Protein AF-A0A8C1Z2I0-F1 (afdb_monomer_lite)

InterPro domains:
  IPR006804 BCL7 [PF04714] (4-51)
  IPR006804 BCL7 [PTHR12767] (1-56)

Foldseek 3Di:
DDPVVVVVVVVVVVVVVVVVVVVVVVQQVQFDFDWDDDPPDPDTDTDGDTDDDPDPPPDPPPPDDDDPPPPPDDPPPDDDPDDDDDDD

Structure (mmCIF, N/CA/C/O backbone):
data_AF-A0A8C1Z2I0-F1
#
_entry.id   AF-A0A8C1Z2I0-F1
#
loop_
_atom_site.group_PDB
_atom_site.id
_atom_site.type_symbol
_atom_site.label_atom_id
_atom_site.label_alt_id
_atom_site.label_comp_id
_atom_site.label_asym_id
_atom_site.label_entity_id
_atom_site.label_seq_id
_atom_site.pdbx_PDB_ins_code
_atom_site.Cartn_x
_atom_site.Cartn_y
_atom_site.Cartn_z
_atom_site.occupancy
_atom_site.B_iso_or_equiv
_atom_site.auth_seq_id
_atom_site.auth_comp_id
_atom_site.auth_asym_id
_atom_site.auth_atom_id
_atom_site.pdbx_PDB_model_num
ATOM 1 N N . MET A 1 1 ? 17.938 -5.810 -40.080 1.00 52.59 1 MET A N 1
ATOM 2 C CA . MET A 1 1 ? 17.210 -5.068 -39.024 1.00 52.59 1 MET A CA 1
ATOM 3 C C . MET A 1 1 ? 17.487 -5.722 -37.668 1.00 52.59 1 MET A C 1
ATOM 5 O O . MET A 1 1 ? 17.599 -6.934 -37.619 1.00 52.59 1 MET A O 1
ATOM 9 N N . SER A 1 2 ? 17.596 -4.922 -36.600 1.00 58.88 2 SER A N 1
ATOM 10 C CA . SER A 1 2 ? 17.464 -5.318 -35.178 1.00 58.88 2 SER A CA 1
ATOM 11 C C . SER A 1 2 ? 18.536 -6.181 -34.483 1.00 58.88 2 SER A C 1
ATOM 13 O O . SER A 1 2 ? 18.244 -7.248 -33.965 1.00 58.88 2 SER A O 1
ATOM 15 N N . GLY A 1 3 ? 19.745 -5.631 -34.301 1.00 57.31 3 GLY A N 1
ATOM 16 C CA . GLY A 1 3 ? 20.652 -6.015 -33.194 1.00 57.31 3 GLY A CA 1
ATOM 17 C C . GLY A 1 3 ? 20.632 -5.042 -31.999 1.00 57.31 3 GLY A C 1
ATOM 18 O O . GLY A 1 3 ? 21.039 -5.385 -30.892 1.00 57.31 3 GLY A O 1
ATOM 19 N N . ARG A 1 4 ? 20.127 -3.812 -32.199 1.00 54.97 4 ARG A N 1
ATOM 20 C CA . ARG A 1 4 ? 20.075 -2.763 -31.159 1.00 54.97 4 ARG A CA 1
ATOM 21 C C . ARG A 1 4 ? 18.959 -2.982 -30.126 1.00 54.97 4 ARG A C 1
ATOM 23 O O . ARG A 1 4 ? 19.139 -2.630 -28.965 1.00 54.97 4 ARG A O 1
ATOM 30 N N . SER A 1 5 ? 17.838 -3.581 -30.534 1.00 59.84 5 SER A N 1
ATOM 31 C CA . SER A 1 5 ? 16.643 -3.760 -29.691 1.00 59.84 5 SER A CA 1
ATOM 32 C C . SER A 1 5 ? 16.865 -4.764 -28.551 1.00 59.84 5 SER A C 1
ATOM 34 O O . SER A 1 5 ? 16.531 -4.457 -27.413 1.00 59.84 5 SER A O 1
ATOM 36 N N . VAL A 1 6 ? 17.536 -5.892 -28.802 1.00 60.69 6 VAL A N 1
ATOM 37 C CA . VAL A 1 6 ? 17.733 -6.949 -27.789 1.00 60.69 6 VAL A CA 1
ATOM 38 C C . VAL A 1 6 ? 18.571 -6.457 -26.601 1.00 60.69 6 VAL A C 1
ATOM 40 O O . VAL A 1 6 ? 18.244 -6.710 -25.445 1.00 60.69 6 VAL A O 1
ATOM 43 N N . ARG A 1 7 ? 19.633 -5.682 -26.861 1.00 60.16 7 ARG A N 1
ATOM 44 C CA . ARG A 1 7 ? 20.484 -5.110 -25.802 1.00 60.16 7 ARG A CA 1
ATOM 45 C C . ARG A 1 7 ? 19.784 -3.988 -25.031 1.00 60.16 7 ARG A C 1
ATOM 47 O O . ARG A 1 7 ? 20.056 -3.796 -23.845 1.00 60.16 7 ARG A O 1
ATOM 54 N N . ALA A 1 8 ? 18.902 -3.243 -25.696 1.00 67.50 8 ALA A N 1
ATOM 55 C CA . ALA A 1 8 ? 18.082 -2.224 -25.053 1.00 67.50 8 ALA A CA 1
ATOM 5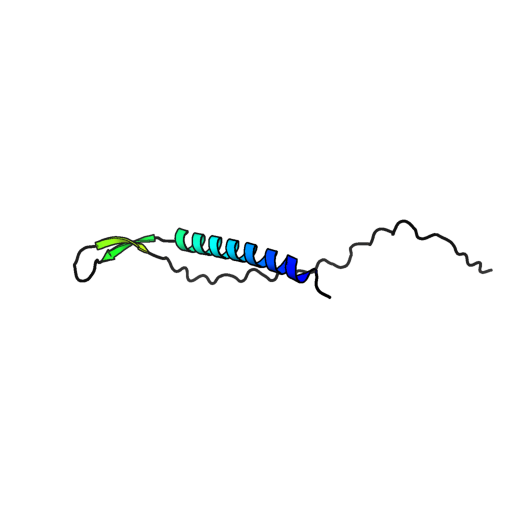6 C C . ALA A 1 8 ? 17.033 -2.854 -24.119 1.00 67.50 8 ALA A C 1
ATOM 58 O O . ALA A 1 8 ? 16.886 -2.393 -22.989 1.00 67.50 8 ALA A O 1
ATOM 59 N N . GLU A 1 9 ? 16.395 -3.946 -24.549 1.00 66.94 9 GLU A N 1
ATOM 60 C CA . GLU A 1 9 ? 15.402 -4.715 -23.784 1.00 66.94 9 GLU A CA 1
ATOM 61 C C . GLU A 1 9 ? 15.981 -5.275 -22.471 1.00 66.94 9 GLU A C 1
ATOM 63 O O . GLU A 1 9 ? 15.384 -5.151 -21.403 1.00 66.94 9 GLU A O 1
ATOM 68 N N . THR A 1 10 ? 17.195 -5.835 -22.501 1.00 70.12 10 THR A N 1
ATOM 69 C CA . THR A 1 10 ? 17.847 -6.345 -21.281 1.00 70.12 10 THR A CA 1
ATOM 70 C C . THR A 1 10 ? 18.188 -5.216 -20.301 1.00 70.12 10 THR A C 1
ATOM 72 O O . THR A 1 10 ? 18.120 -5.393 -19.084 1.00 70.12 10 THR A O 1
ATOM 75 N N . ARG A 1 11 ? 18.529 -4.025 -20.817 1.00 68.25 11 ARG A N 1
ATOM 76 C CA . ARG A 1 11 ? 18.862 -2.852 -19.996 1.00 68.25 11 ARG A CA 1
ATOM 77 C C . ARG A 1 11 ? 17.625 -2.195 -19.376 1.00 68.25 11 ARG A C 1
ATOM 79 O O . ARG A 1 11 ? 17.755 -1.618 -18.297 1.00 68.25 11 ARG A O 1
ATOM 86 N N . SER A 1 12 ? 16.462 -2.237 -20.030 1.00 76.62 12 SER A N 1
ATOM 87 C CA . SER A 1 12 ? 15.230 -1.638 -19.497 1.00 76.62 12 SER A CA 1
ATOM 88 C C . SER A 1 12 ? 14.699 -2.421 -18.299 1.00 76.62 12 SER A C 1
ATOM 90 O O . SER A 1 12 ? 14.494 -1.826 -17.244 1.00 76.62 12 SER A O 1
ATOM 92 N N . ARG A 1 13 ? 14.614 -3.754 -18.398 1.00 79.81 13 ARG A N 1
ATOM 93 C CA . ARG A 1 13 ? 14.096 -4.610 -17.314 1.00 79.81 13 ARG A CA 1
ATOM 94 C C . ARG A 1 13 ? 14.841 -4.423 -15.995 1.00 79.81 13 ARG A C 1
ATOM 96 O O . ARG A 1 13 ? 14.223 -4.122 -14.980 1.00 79.81 13 ARG A O 1
ATOM 103 N N . ALA A 1 14 ? 16.174 -4.491 -16.029 1.00 85.19 14 ALA A N 1
ATOM 104 C CA . ALA A 1 14 ? 16.995 -4.317 -14.831 1.00 85.19 14 ALA A CA 1
ATOM 105 C C . ALA A 1 14 ? 16.786 -2.942 -14.169 1.00 85.19 14 ALA A C 1
ATOM 107 O O . ALA A 1 14 ? 16.732 -2.829 -12.947 1.00 85.19 14 ALA A O 1
ATOM 108 N N . LYS A 1 15 ? 16.631 -1.881 -14.969 1.00 87.81 15 LYS A N 1
ATOM 109 C CA . LYS A 1 15 ? 16.343 -0.539 -14.448 1.00 87.81 15 LYS A CA 1
ATOM 110 C C . LYS A 1 15 ? 14.943 -0.441 -13.845 1.00 87.81 15 LYS A C 1
ATOM 112 O O . LYS A 1 15 ? 14.780 0.229 -12.828 1.00 87.81 15 LYS A O 1
ATOM 117 N N . ASP A 1 16 ? 13.946 -1.073 -14.453 1.00 89.62 16 ASP A N 1
ATOM 118 C CA . ASP A 1 16 ? 12.571 -1.038 -13.954 1.00 89.62 16 ASP A CA 1
ATOM 119 C C . ASP A 1 16 ? 12.418 -1.828 -12.654 1.00 89.62 16 ASP A C 1
ATOM 121 O O . ASP A 1 16 ? 11.711 -1.384 -11.750 1.00 89.62 16 ASP A O 1
ATOM 125 N N . ASP A 1 17 ? 13.145 -2.933 -12.501 1.00 90.25 17 ASP A N 1
ATOM 126 C CA . ASP A 1 17 ? 13.176 -3.691 -11.250 1.00 90.25 17 ASP A CA 1
ATOM 127 C C . ASP A 1 17 ? 13.823 -2.884 -10.119 1.00 90.25 17 ASP A C 1
ATOM 129 O O . ASP A 1 17 ? 13.270 -2.813 -9.019 1.00 90.25 17 ASP A O 1
ATOM 133 N N . ILE A 1 18 ? 14.916 -2.165 -10.401 1.00 92.44 18 ILE A N 1
ATOM 134 C CA . ILE A 1 18 ? 15.518 -1.229 -9.438 1.00 92.44 18 ILE A CA 1
ATOM 135 C C . ILE A 1 18 ? 14.510 -0.145 -9.039 1.00 92.44 18 ILE A C 1
ATOM 137 O O . ILE A 1 18 ? 14.320 0.115 -7.851 1.00 92.44 18 ILE A O 1
ATOM 141 N N . LYS A 1 19 ? 13.811 0.469 -10.001 1.00 93.12 19 LYS A N 1
ATOM 142 C CA . LYS A 1 19 ? 12.782 1.481 -9.705 1.00 93.12 19 LYS A CA 1
ATOM 143 C C . LYS A 1 19 ? 11.645 0.914 -8.855 1.00 93.12 19 LYS A C 1
ATOM 145 O O . LYS A 1 19 ? 11.206 1.582 -7.922 1.00 93.12 19 LYS A O 1
ATOM 150 N N . LYS A 1 20 ? 11.179 -0.309 -9.135 1.00 93.94 20 LYS A N 1
ATOM 151 C CA . LYS A 1 20 ? 10.142 -0.985 -8.337 1.00 93.94 20 LYS A CA 1
ATOM 152 C C . LYS A 1 20 ? 10.597 -1.204 -6.900 1.00 93.94 20 LYS A C 1
ATOM 154 O O . LYS A 1 20 ? 9.826 -0.924 -5.984 1.00 93.94 20 LYS A O 1
ATOM 159 N N . VAL A 1 21 ? 11.837 -1.655 -6.702 1.00 95.50 21 VAL A N 1
ATOM 160 C CA . VAL A 1 21 ? 12.424 -1.842 -5.368 1.00 95.50 21 VAL A CA 1
ATOM 161 C C . VAL A 1 21 ? 12.505 -0.511 -4.628 1.00 95.50 21 VAL A C 1
ATOM 163 O O . VAL A 1 21 ? 12.011 -0.416 -3.509 1.00 95.50 21 VAL A O 1
ATOM 166 N N . MET A 1 22 ? 13.033 0.539 -5.261 1.00 94.69 22 MET A N 1
ATOM 167 C CA . MET A 1 22 ? 13.110 1.870 -4.648 1.00 94.69 22 MET A CA 1
ATOM 168 C C . MET A 1 22 ? 11.721 2.406 -4.279 1.00 94.69 22 MET A C 1
ATOM 170 O O . MET A 1 22 ? 11.527 2.900 -3.171 1.00 94.69 22 MET A O 1
ATOM 174 N N . ALA A 1 23 ? 10.725 2.237 -5.153 1.00 91.75 23 ALA A N 1
ATOM 175 C CA . ALA A 1 23 ? 9.345 2.622 -4.869 1.00 91.75 23 ALA A CA 1
ATOM 176 C C . ALA A 1 23 ? 8.723 1.798 -3.727 1.00 91.75 23 ALA A C 1
ATOM 178 O O . ALA A 1 23 ? 7.951 2.329 -2.932 1.00 91.75 23 ALA A O 1
ATOM 179 N N . ALA A 1 24 ? 9.036 0.504 -3.619 1.00 92.50 24 ALA A N 1
ATOM 180 C CA . ALA A 1 24 ? 8.588 -0.333 -2.508 1.00 92.50 24 ALA A CA 1
ATOM 181 C C . ALA A 1 24 ? 9.232 0.094 -1.180 1.00 92.50 24 ALA A C 1
ATOM 183 O O . ALA A 1 24 ? 8.529 0.225 -0.180 1.00 92.50 24 ALA A O 1
ATOM 184 N N . ILE A 1 25 ? 10.536 0.384 -1.187 1.00 93.88 25 ILE A N 1
ATOM 185 C CA . ILE A 1 25 ? 11.263 0.906 -0.023 1.00 93.88 25 ILE A CA 1
ATOM 186 C C . ILE A 1 25 ? 10.641 2.222 0.439 1.00 93.88 25 ILE A C 1
ATOM 188 O O . ILE A 1 25 ? 10.374 2.388 1.626 1.00 93.88 25 ILE A O 1
ATOM 192 N N . GLU A 1 26 ? 10.365 3.135 -0.489 1.00 90.69 26 GLU A N 1
ATOM 193 C CA . GLU A 1 26 ? 9.783 4.434 -0.162 1.00 90.69 26 GLU A CA 1
ATOM 194 C C . GLU A 1 26 ? 8.384 4.302 0.461 1.00 90.69 26 GLU A C 1
ATOM 196 O O . GLU A 1 26 ? 8.060 5.015 1.407 1.00 90.69 26 GLU A O 1
ATOM 201 N N . ARG A 1 27 ? 7.576 3.329 0.014 1.00 88.75 27 ARG A N 1
ATOM 202 C CA . ARG A 1 27 ? 6.286 3.015 0.652 1.00 88.75 27 ARG A CA 1
ATOM 203 C C . ARG A 1 27 ? 6.460 2.507 2.079 1.00 88.75 27 ARG A C 1
ATOM 205 O O . ARG A 1 27 ? 5.728 2.940 2.960 1.00 88.75 27 ARG A O 1
ATOM 212 N N . VAL A 1 28 ? 7.409 1.599 2.315 1.00 93.88 28 VAL A N 1
ATOM 213 C CA . VAL A 1 28 ? 7.649 1.015 3.648 1.00 93.88 28 VAL A CA 1
ATOM 214 C C . VAL A 1 28 ? 8.238 2.044 4.617 1.00 93.88 28 VAL A C 1
ATOM 216 O O . VAL A 1 28 ? 7.861 2.068 5.784 1.00 93.88 28 VAL A O 1
ATOM 219 N N . ARG A 1 29 ? 9.109 2.942 4.141 1.00 93.88 29 ARG A N 1
ATOM 220 C CA . ARG A 1 29 ? 9.730 4.006 4.953 1.00 93.88 29 ARG A CA 1
ATOM 221 C C . ARG A 1 29 ? 8.732 4.951 5.609 1.00 93.88 29 ARG A C 1
ATOM 223 O O . ARG A 1 29 ? 9.046 5.533 6.640 1.00 93.88 29 ARG A O 1
ATOM 230 N N . ARG A 1 30 ? 7.552 5.105 5.015 1.00 91.31 30 ARG A N 1
ATOM 231 C CA . ARG A 1 30 ? 6.494 5.980 5.527 1.00 91.31 30 ARG A CA 1
ATOM 232 C C . ARG A 1 30 ? 5.526 5.263 6.454 1.00 91.31 30 ARG A C 1
ATOM 234 O O . ARG A 1 30 ? 4.550 5.869 6.864 1.00 91.31 30 ARG A O 1
ATOM 241 N N . TRP A 1 31 ? 5.747 3.987 6.775 1.00 95.88 31 TRP A N 1
ATOM 242 C CA . TRP A 1 31 ? 4.883 3.290 7.723 1.00 95.88 31 TRP A CA 1
ATOM 243 C C . TRP A 1 31 ? 4.959 3.961 9.090 1.00 95.88 31 TRP A C 1
ATOM 245 O O . TRP A 1 31 ? 6.032 4.316 9.572 1.00 95.88 31 TRP A O 1
ATOM 255 N N . GLU A 1 32 ? 3.808 4.096 9.734 1.00 95.00 32 GLU A N 1
ATOM 256 C CA . GLU A 1 32 ? 3.698 4.689 11.061 1.00 95.00 32 GLU A CA 1
ATOM 257 C C . GLU A 1 32 ? 3.313 3.624 12.087 1.00 95.00 32 GLU A C 1
ATOM 259 O O . GLU A 1 32 ? 2.584 2.671 11.798 1.00 95.00 32 GLU A O 1
ATOM 264 N N . LYS A 1 33 ? 3.806 3.769 13.316 1.00 96.81 33 LYS A N 1
ATOM 265 C CA . LYS A 1 33 ? 3.465 2.866 14.413 1.00 96.81 33 LYS A CA 1
ATOM 266 C C . LYS A 1 33 ? 2.151 3.328 15.045 1.00 96.81 33 LYS A C 1
ATOM 268 O O . LYS A 1 33 ? 2.121 4.354 15.720 1.00 96.81 33 LYS A O 1
ATOM 273 N N . LYS A 1 34 ? 1.072 2.559 14.867 1.00 95.06 34 LYS A N 1
ATOM 274 C CA . LYS A 1 34 ? -0.251 2.847 15.452 1.00 95.06 34 LYS A CA 1
ATOM 275 C C . LYS A 1 34 ? -0.768 1.689 16.293 1.00 95.06 34 LYS A C 1
ATOM 277 O O . LYS A 1 34 ? -0.447 0.526 16.060 1.00 95.06 34 LYS A O 1
ATOM 282 N N . TRP A 1 35 ? -1.578 2.027 17.289 1.00 96.00 35 TRP A N 1
ATOM 283 C CA . TRP A 1 35 ? -2.322 1.057 18.084 1.00 96.00 35 TRP A CA 1
ATOM 284 C C . TRP A 1 35 ? -3.502 0.507 17.278 1.00 96.00 35 TRP A C 1
ATOM 286 O O . TRP A 1 35 ? -4.459 1.239 17.018 1.00 96.00 35 TRP A O 1
ATOM 296 N N . VAL A 1 36 ? -3.448 -0.777 16.938 1.00 94.69 36 VAL A N 1
ATOM 297 C CA . VAL A 1 36 ? -4.484 -1.526 16.219 1.00 94.69 36 VAL A CA 1
ATOM 298 C C . VAL A 1 36 ? -5.163 -2.493 17.186 1.00 94.69 36 VAL A C 1
ATOM 300 O O . VAL A 1 36 ? -4.490 -3.135 17.990 1.00 94.69 36 VAL A O 1
ATOM 303 N N . THR A 1 37 ? -6.488 -2.583 17.130 1.00 95.56 37 THR A N 1
ATOM 304 C CA . THR A 1 37 ? -7.268 -3.513 17.957 1.00 95.56 37 THR A CA 1
ATOM 305 C C . THR A 1 37 ? -7.136 -4.939 17.428 1.00 95.56 37 THR A C 1
ATOM 307 O O . THR A 1 37 ? -7.138 -5.159 16.216 1.00 95.56 37 THR A O 1
ATOM 310 N N . VAL A 1 38 ? -6.987 -5.906 18.332 1.00 92.81 38 VAL A N 1
ATOM 311 C CA . VAL A 1 38 ? -6.817 -7.319 17.980 1.00 92.81 38 VAL A CA 1
ATOM 312 C C . VAL A 1 38 ? -8.178 -8.011 17.988 1.00 92.81 38 VAL A C 1
ATOM 314 O O . VAL A 1 38 ? -8.727 -8.290 19.051 1.00 92.81 38 VAL A O 1
ATOM 317 N N . GLY A 1 39 ? -8.706 -8.300 16.795 1.00 88.12 39 GLY A N 1
ATOM 318 C CA . GLY A 1 39 ? -9.967 -9.027 16.634 1.00 88.12 39 GLY A CA 1
ATOM 319 C C . GLY A 1 39 ? -11.157 -8.305 17.272 1.00 88.12 39 GLY A C 1
ATOM 320 O O . GLY A 1 39 ? -11.286 -7.088 17.162 1.00 88.12 39 GLY A O 1
ATOM 321 N N . ASP A 1 40 ? -12.012 -9.075 17.936 1.00 86.69 40 ASP A N 1
ATOM 322 C CA . ASP A 1 40 ? -13.196 -8.651 18.691 1.00 86.69 40 ASP A CA 1
ATOM 323 C C . ASP A 1 40 ? -12.900 -8.295 20.162 1.00 86.69 40 ASP A C 1
ATOM 325 O O . ASP A 1 40 ? -13.807 -7.948 20.918 1.00 86.69 40 ASP A O 1
ATOM 329 N N . THR A 1 41 ? -11.634 -8.340 20.589 1.00 91.44 41 THR A N 1
ATOM 330 C CA . THR A 1 41 ? -11.239 -7.994 21.964 1.00 91.44 41 THR A CA 1
ATOM 331 C C . THR A 1 41 ? -10.968 -6.490 22.111 1.00 91.44 41 THR A C 1
ATOM 333 O O . THR A 1 41 ? -10.666 -5.793 21.149 1.00 91.44 41 THR A O 1
ATOM 336 N N . SER A 1 42 ? -10.984 -5.969 23.342 1.00 89.25 42 SER A N 1
ATOM 337 C CA . SER A 1 42 ? -10.553 -4.593 23.659 1.00 89.25 42 SER A CA 1
ATOM 338 C C . SER A 1 42 ? -9.028 -4.385 23.650 1.00 89.25 42 SER A C 1
ATOM 340 O O . SER A 1 42 ? -8.549 -3.264 23.841 1.00 89.25 42 SER A O 1
ATOM 342 N N . LEU A 1 43 ? -8.246 -5.448 23.431 1.00 94.25 43 LEU A N 1
ATOM 343 C CA . LEU A 1 43 ? -6.787 -5.396 23.396 1.00 94.25 43 LEU A CA 1
ATOM 344 C C . LEU A 1 43 ? -6.294 -4.612 22.176 1.00 94.25 43 LEU A C 1
ATOM 346 O O . LEU A 1 43 ? -6.758 -4.810 21.052 1.00 94.25 43 LEU A O 1
ATOM 350 N N . ARG A 1 44 ? -5.292 -3.754 22.389 1.00 94.69 44 ARG A N 1
ATOM 351 C CA . ARG A 1 44 ? -4.622 -2.993 21.329 1.00 94.69 44 ARG A CA 1
ATOM 352 C C . ARG A 1 44 ? -3.150 -3.374 21.282 1.00 94.69 44 ARG A C 1
ATOM 354 O O . ARG A 1 44 ? -2.505 -3.483 22.319 1.00 94.69 44 ARG A O 1
ATOM 361 N N . ILE A 1 45 ? -2.620 -3.542 20.077 1.00 96.00 45 ILE A N 1
ATOM 362 C CA . ILE A 1 45 ? -1.207 -3.808 19.811 1.00 96.00 45 ILE A CA 1
ATOM 363 C C . ILE A 1 45 ? -0.632 -2.717 18.916 1.00 96.00 45 ILE A C 1
ATOM 365 O O . ILE A 1 45 ? -1.307 -2.201 18.026 1.00 96.00 45 ILE A O 1
ATOM 369 N N . PHE A 1 46 ? 0.628 -2.356 19.129 1.00 96.69 46 PHE A N 1
ATOM 370 C CA . PHE A 1 46 ? 1.326 -1.521 18.168 1.00 96.69 46 PHE A CA 1
ATOM 371 C C . PHE A 1 46 ? 1.672 -2.320 16.912 1.00 96.69 46 PHE A C 1
ATOM 373 O O . PHE A 1 46 ? 2.413 -3.298 16.975 1.00 96.69 46 PHE A O 1
ATOM 380 N N . LYS A 1 47 ? 1.194 -1.849 15.762 1.00 95.38 47 LYS A N 1
ATOM 381 C CA . LYS A 1 47 ? 1.521 -2.388 14.443 1.00 95.38 47 LYS A CA 1
ATOM 382 C C . LYS A 1 47 ? 1.993 -1.253 13.543 1.00 95.38 47 LYS A C 1
ATOM 384 O O . LYS A 1 47 ? 1.480 -0.137 13.618 1.00 95.38 47 LYS A O 1
ATOM 389 N N . TRP A 1 48 ? 2.972 -1.541 12.694 1.00 96.44 48 TRP A N 1
ATOM 390 C CA . TRP A 1 48 ? 3.325 -0.638 11.610 1.00 96.44 48 TRP A CA 1
ATOM 391 C C . TRP A 1 48 ? 2.239 -0.697 10.537 1.00 96.44 48 TRP A C 1
ATOM 393 O O . TRP A 1 48 ? 1.945 -1.773 10.010 1.00 96.44 48 TRP A O 1
ATOM 403 N N . VAL A 1 49 ? 1.611 0.440 10.263 1.00 94.25 49 VAL A N 1
ATOM 404 C CA . VAL A 1 49 ? 0.528 0.566 9.286 1.00 94.25 49 VAL A CA 1
ATOM 405 C C . VAL A 1 49 ? 0.946 1.502 8.148 1.00 94.25 49 VAL A C 1
ATOM 407 O O . VAL A 1 49 ? 1.679 2.463 8.396 1.00 94.25 49 VAL A O 1
ATOM 410 N N . PRO A 1 50 ? 0.520 1.232 6.899 1.00 94.31 50 PRO A N 1
ATOM 411 C CA . PRO A 1 50 ? 0.835 2.098 5.769 1.00 94.31 50 PRO A CA 1
ATOM 412 C C . PRO A 1 50 ? 0.246 3.502 5.946 1.00 94.31 50 PRO A C 1
ATOM 414 O O . PRO A 1 50 ? -0.933 3.634 6.273 1.00 94.31 50 PRO A O 1
ATOM 417 N N . VAL A 1 51 ? 1.041 4.535 5.659 1.00 90.19 51 VAL A N 1
ATOM 418 C CA . VAL A 1 51 ? 0.572 5.924 5.549 1.00 90.19 51 VAL A CA 1
ATOM 419 C C . VAL A 1 51 ? 0.277 6.218 4.083 1.00 90.19 51 VAL A C 1
ATOM 421 O O . VAL A 1 51 ? 1.150 6.067 3.228 1.00 90.19 51 VAL A O 1
ATOM 424 N N . VAL A 1 52 ? -0.963 6.602 3.777 1.00 79.25 52 VAL A N 1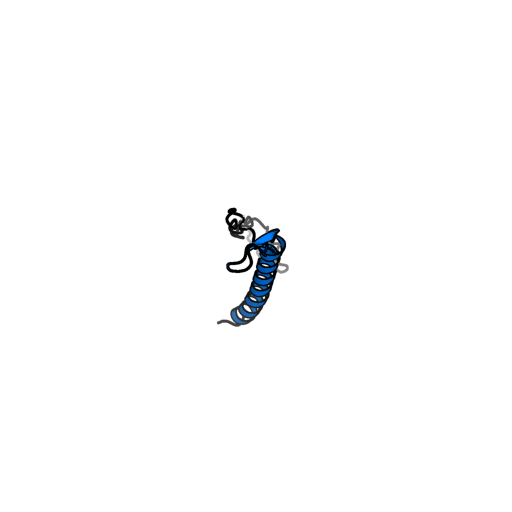
ATOM 425 C CA . VAL A 1 52 ? -1.358 7.016 2.425 1.00 79.25 52 VAL A CA 1
ATOM 426 C C . VAL A 1 52 ? -1.179 8.527 2.323 1.00 79.25 52 VAL A C 1
ATOM 428 O O . VAL A 1 52 ? -2.027 9.288 2.779 1.00 79.25 52 VAL A O 1
ATOM 431 N N . ASP A 1 53 ? -0.071 8.966 1.729 1.00 63.38 53 ASP A N 1
ATOM 432 C CA . ASP A 1 53 ? 0.073 10.356 1.299 1.00 63.38 53 ASP A CA 1
ATOM 433 C C . ASP A 1 53 ? -0.798 10.580 0.055 1.00 63.38 53 ASP A C 1
ATOM 435 O O . ASP A 1 53 ? -0.603 9.936 -0.973 1.00 63.38 53 ASP A O 1
ATOM 439 N N . THR A 1 54 ? -1.738 11.524 0.110 1.00 56.25 54 THR A N 1
ATOM 440 C CA . THR A 1 54 ? -2.605 11.931 -1.018 1.00 56.25 54 THR A CA 1
ATOM 441 C C . THR A 1 54 ? -1.875 12.728 -2.106 1.00 56.25 54 THR A C 1
ATOM 443 O O . THR A 1 54 ? -2.503 13.332 -2.971 1.00 56.25 54 THR A O 1
ATOM 446 N N . LYS A 1 55 ? -0.542 12.761 -2.078 1.00 55.34 55 LYS A N 1
ATOM 447 C CA . LYS A 1 55 ? 0.261 13.486 -3.060 1.00 55.34 55 LYS A CA 1
ATOM 448 C C . LYS A 1 55 ? 0.534 12.545 -4.220 1.00 55.34 55 LYS A C 1
ATOM 450 O O . LYS A 1 55 ? 1.320 11.606 -4.089 1.00 55.34 55 LYS A O 1
ATOM 455 N N . GLU A 1 56 ? -0.175 12.785 -5.317 1.00 50.50 56 GLU A N 1
ATOM 456 C CA . GLU A 1 56 ? -0.010 12.079 -6.581 1.00 50.50 56 GLU A CA 1
ATOM 457 C C . GLU A 1 56 ? 1.479 11.930 -6.927 1.00 50.50 56 GLU A C 1
ATOM 459 O O . GLU A 1 56 ? 2.263 12.858 -6.688 1.00 50.50 56 GLU A O 1
ATOM 464 N N . PRO A 1 57 ? 1.907 10.781 -7.479 1.00 51.47 57 PRO A N 1
ATOM 465 C CA . PRO A 1 57 ? 3.243 10.682 -8.030 1.00 51.47 57 PRO A CA 1
ATOM 466 C C . PRO A 1 57 ? 3.319 11.683 -9.180 1.00 51.47 57 PRO A C 1
ATOM 468 O O . PRO A 1 57 ? 2.765 11.436 -10.250 1.00 51.47 57 PRO A O 1
ATOM 471 N N . VAL A 1 58 ? 3.974 12.826 -8.949 1.00 53.66 58 VAL A N 1
ATOM 472 C CA . VAL A 1 58 ? 4.277 13.768 -10.021 1.00 53.66 58 VAL A CA 1
ATOM 473 C C . VAL A 1 58 ? 5.000 12.956 -11.089 1.00 53.66 58 VAL A C 1
ATOM 475 O O . VAL A 1 58 ? 6.034 12.328 -10.831 1.00 53.66 58 VAL A O 1
ATOM 478 N N . SER A 1 59 ? 4.358 12.850 -12.249 1.00 48.38 59 SER A N 1
ATOM 479 C CA . SER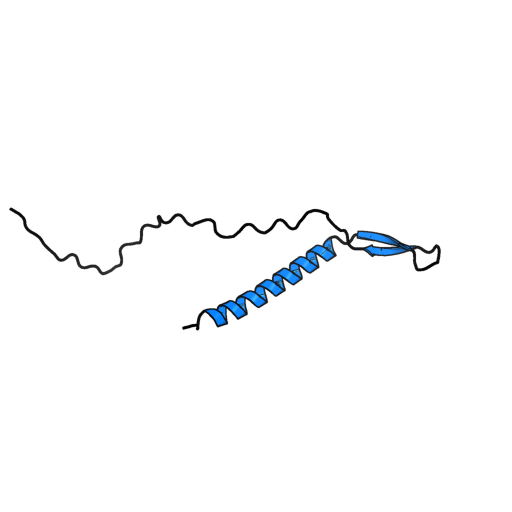 A 1 59 ? 4.909 12.174 -13.411 1.00 48.38 59 SER A CA 1
ATOM 480 C C . SER A 1 59 ? 6.320 12.726 -13.620 1.00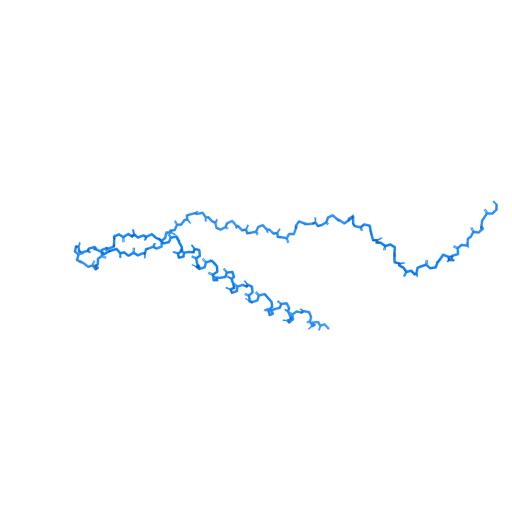 48.38 59 SER A C 1
ATOM 482 O O . SER A 1 59 ? 6.460 13.953 -13.682 1.00 48.38 59 SER A O 1
ATOM 484 N N . PRO A 1 60 ? 7.380 11.894 -13.651 1.00 53.84 60 PRO A N 1
ATOM 485 C CA . PRO A 1 60 ? 8.695 12.404 -13.989 1.00 53.84 60 PRO A CA 1
ATOM 486 C C . PRO A 1 60 ? 8.558 13.039 -15.370 1.00 53.84 60 PRO A C 1
ATOM 488 O O . PRO A 1 60 ? 8.155 12.367 -16.320 1.00 53.84 60 PRO A O 1
ATOM 491 N N . ALA A 1 61 ? 8.803 14.349 -15.433 1.00 52.81 61 ALA A N 1
ATOM 492 C CA . ALA A 1 61 ? 8.685 15.147 -16.642 1.00 52.81 61 ALA A CA 1
ATOM 493 C C . ALA A 1 61 ? 9.300 14.398 -17.840 1.00 52.81 61 ALA A C 1
ATOM 495 O O . ALA A 1 61 ? 10.326 13.726 -17.664 1.00 52.81 61 ALA A O 1
ATOM 496 N N . PRO A 1 62 ? 8.697 14.478 -19.040 1.00 48.53 62 PRO A N 1
ATOM 497 C CA . PRO A 1 62 ? 9.262 13.850 -20.223 1.00 48.53 62 PRO A CA 1
ATOM 498 C C . PRO A 1 62 ? 10.704 14.339 -20.388 1.00 48.53 62 PRO A C 1
ATOM 500 O O . PRO A 1 62 ? 10.961 15.527 -20.569 1.00 48.53 62 PRO A O 1
ATOM 503 N N . GLN A 1 63 ? 11.657 13.414 -20.269 1.00 56.28 63 GLN A N 1
ATOM 504 C CA . GLN A 1 63 ? 13.055 13.655 -20.602 1.00 56.28 63 GLN A CA 1
ATOM 505 C C . GLN A 1 63 ? 13.137 13.794 -22.120 1.00 56.28 63 GLN A C 1
ATOM 507 O O . GLN A 1 63 ? 13.345 12.824 -22.843 1.00 56.28 63 GLN A O 1
ATOM 512 N N . GLY A 1 64 ? 12.874 15.002 -22.588 1.00 54.28 64 GLY A N 1
ATOM 513 C CA . GLY A 1 64 ? 12.854 15.372 -23.991 1.00 54.28 64 GLY A CA 1
ATOM 514 C C . GLY A 1 64 ? 12.801 16.883 -24.114 1.00 54.28 64 GLY A C 1
ATOM 515 O O . GLY A 1 64 ? 11.979 17.391 -24.861 1.00 54.28 64 GLY A O 1
ATOM 516 N N . LEU A 1 65 ? 13.623 17.582 -23.326 1.00 49.47 65 LEU A N 1
ATOM 517 C CA . LEU A 1 65 ? 13.983 18.955 -23.648 1.00 49.47 65 LEU A CA 1
ATOM 518 C C . LEU A 1 65 ? 15.176 18.870 -24.605 1.00 49.47 65 LEU A C 1
ATOM 520 O O . LEU A 1 65 ? 16.298 18.552 -24.212 1.00 49.47 65 LEU A O 1
ATOM 524 N N . ASP A 1 66 ? 14.812 18.939 -25.882 1.00 45.81 66 ASP A N 1
ATOM 525 C CA . ASP A 1 66 ? 15.558 19.503 -26.997 1.00 45.81 66 ASP A CA 1
ATOM 526 C C . ASP A 1 66 ? 16.949 20.039 -26.637 1.00 45.81 66 ASP A C 1
ATOM 528 O O . ASP A 1 66 ? 17.112 21.116 -26.071 1.00 45.81 66 ASP A O 1
ATOM 532 N N . TYR A 1 67 ? 17.980 19.291 -27.035 1.00 43.44 67 TYR A N 1
ATOM 533 C CA . TYR A 1 67 ? 19.262 19.924 -27.315 1.00 43.44 67 TYR A CA 1
ATOM 534 C C . TYR A 1 67 ? 19.032 20.918 -28.463 1.00 43.44 67 TYR A C 1
ATOM 536 O O . TYR A 1 67 ? 18.525 20.500 -29.513 1.00 43.44 67 TYR A O 1
ATOM 544 N N . PRO A 1 68 ? 19.393 22.203 -28.312 1.00 48.16 68 PRO A N 1
ATOM 545 C CA . PRO A 1 68 ? 19.439 23.118 -29.438 1.00 48.16 68 PRO A CA 1
ATOM 546 C C . PRO A 1 68 ? 20.351 22.517 -30.509 1.00 48.16 68 PRO A C 1
ATOM 548 O O . PRO A 1 68 ? 21.476 22.106 -30.225 1.00 48.16 68 PRO A O 1
ATOM 551 N N . THR A 1 69 ? 19.841 22.422 -31.734 1.00 55.09 69 THR A N 1
ATOM 552 C CA . THR A 1 69 ? 20.597 22.024 -32.929 1.00 55.09 69 THR A CA 1
ATOM 553 C C . THR A 1 69 ? 21.519 23.174 -33.339 1.00 55.09 69 THR A C 1
ATOM 555 O O . THR A 1 69 ? 21.314 23.803 -34.367 1.00 55.09 69 THR A O 1
ATOM 558 N N . ASP A 1 70 ? 22.493 23.494 -32.494 1.00 54.03 70 ASP A N 1
ATOM 559 C CA . ASP A 1 70 ? 23.561 24.449 -32.801 1.00 54.03 70 ASP A CA 1
ATOM 560 C C . ASP A 1 70 ? 24.865 23.981 -32.141 1.00 54.03 70 ASP A C 1
ATOM 562 O O . ASP A 1 70 ? 25.522 24.682 -31.376 1.00 54.03 70 ASP A O 1
ATOM 566 N N . ASP A 1 71 ? 25.188 22.710 -32.380 1.00 53.53 71 ASP A N 1
ATOM 567 C CA . ASP A 1 71 ? 26.541 22.205 -32.183 1.00 53.53 71 ASP A CA 1
ATOM 568 C C . ASP A 1 71 ? 27.251 22.365 -33.540 1.00 53.53 71 ASP A C 1
ATOM 570 O O . ASP A 1 71 ? 26.905 21.648 -34.490 1.00 53.53 71 ASP A O 1
ATOM 574 N N . PRO A 1 72 ? 28.164 23.339 -33.713 1.00 56.19 72 PRO A N 1
ATOM 575 C CA . PRO A 1 72 ? 28.916 23.470 -34.949 1.00 56.19 72 PRO A CA 1
ATOM 576 C C . PRO A 1 72 ? 29.788 22.224 -35.112 1.00 56.19 72 PRO A C 1
ATOM 578 O O . PRO A 1 72 ? 30.773 22.023 -34.403 1.00 56.19 72 PRO A O 1
ATOM 581 N N . GLN A 1 73 ? 29.397 21.368 -36.057 1.00 56.56 73 GLN A N 1
ATOM 582 C CA . GLN A 1 73 ? 30.137 20.177 -36.456 1.00 56.56 73 GLN A CA 1
ATOM 583 C C . GLN A 1 73 ? 31.620 20.537 -36.672 1.00 56.56 73 GLN A C 1
ATOM 585 O O . GLN A 1 73 ? 31.907 21.396 -37.512 1.00 56.56 73 GLN A O 1
ATOM 590 N N . PRO A 1 74 ? 32.580 19.921 -35.953 1.00 53.97 74 PRO A N 1
ATOM 591 C CA . PRO A 1 74 ? 33.987 20.205 -36.195 1.00 53.97 74 PRO A CA 1
ATOM 592 C C . PRO A 1 74 ? 34.338 19.755 -37.620 1.00 53.97 74 PRO A C 1
ATOM 594 O O . PRO A 1 74 ? 33.834 18.715 -38.063 1.00 53.97 74 PRO A O 1
ATOM 597 N N . PRO A 1 75 ? 35.170 20.513 -38.359 1.00 53.31 75 PRO A N 1
ATOM 598 C CA . PRO A 1 75 ? 35.488 20.185 -39.740 1.00 53.31 75 PRO A CA 1
ATOM 599 C C . PRO 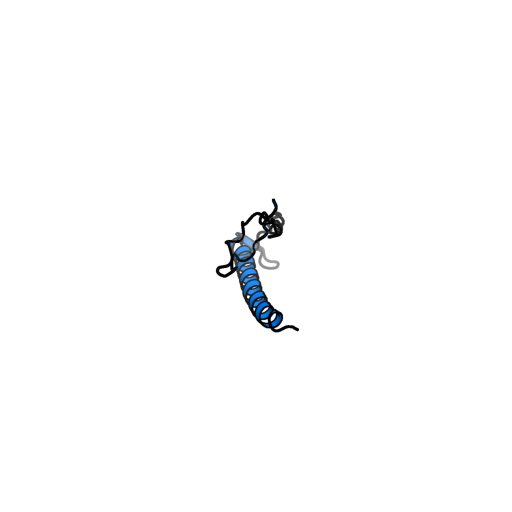A 1 75 ? 36.062 18.770 -39.793 1.00 53.31 75 PRO A C 1
ATOM 601 O O . PRO A 1 75 ? 37.027 18.445 -39.096 1.00 53.31 75 PRO A O 1
ATOM 604 N N . THR A 1 76 ? 35.435 17.906 -40.590 1.00 57.28 76 THR A N 1
ATOM 605 C CA . THR A 1 76 ? 35.916 16.545 -40.799 1.00 57.28 76 THR A CA 1
ATOM 606 C C . THR A 1 76 ? 37.290 16.623 -41.447 1.00 57.28 76 THR A C 1
ATOM 608 O O . THR A 1 76 ? 37.428 17.099 -42.573 1.00 57.28 76 THR A O 1
ATOM 611 N N . LEU A 1 77 ? 38.304 16.175 -40.707 1.00 53.12 77 LEU A N 1
ATOM 612 C CA . LEU A 1 77 ? 39.670 15.978 -41.172 1.00 53.12 77 LEU A CA 1
ATOM 613 C C . LEU A 1 77 ? 39.640 15.161 -42.476 1.00 53.12 77 LEU A C 1
ATOM 615 O O . LEU A 1 77 ? 39.362 13.964 -42.437 1.00 53.12 77 LEU A O 1
ATOM 619 N N . GLY A 1 78 ? 39.900 15.812 -43.613 1.00 54.88 78 GLY A N 1
ATOM 620 C CA . GLY A 1 78 ? 40.026 15.141 -44.912 1.00 54.88 78 GLY A CA 1
ATOM 621 C C . GLY A 1 78 ? 39.119 15.630 -46.044 1.00 54.88 78 GLY A C 1
ATOM 622 O O . GLY A 1 78 ? 38.756 14.819 -46.888 1.00 54.88 78 GLY A O 1
ATOM 623 N N . GLN A 1 79 ? 38.763 16.915 -46.107 1.00 50.78 79 GLN A N 1
ATOM 624 C CA . GLN A 1 79 ? 38.272 17.501 -47.359 1.00 50.78 79 GLN A CA 1
ATOM 625 C C . GLN A 1 79 ? 39.371 18.358 -47.979 1.00 50.78 79 GLN A C 1
ATOM 627 O O . GLN A 1 79 ? 39.708 19.435 -47.489 1.00 50.78 79 GLN A O 1
ATOM 632 N N . GLU A 1 80 ? 39.979 17.786 -49.016 1.00 51.53 80 GLU A N 1
ATOM 633 C CA . GLU A 1 80 ? 40.937 18.433 -49.897 1.00 51.53 80 GLU A CA 1
ATOM 634 C C . GLU A 1 80 ? 40.347 19.723 -50.464 1.00 51.53 80 GLU A C 1
ATOM 636 O O . GLU A 1 80 ? 39.247 19.744 -51.013 1.00 51.53 80 GLU A O 1
ATOM 641 N N . ILE A 1 81 ? 41.111 20.804 -50.339 1.00 50.31 81 ILE A N 1
ATOM 642 C CA . ILE A 1 81 ? 40.8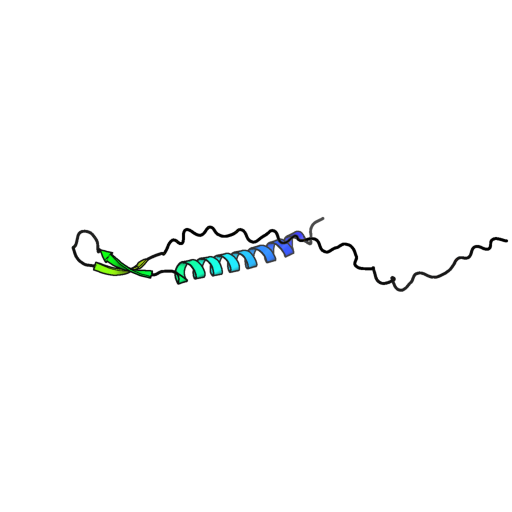47 22.069 -51.012 1.00 50.31 81 ILE A CA 1
ATOM 643 C C . ILE A 1 81 ? 41.493 21.963 -52.397 1.00 50.31 81 ILE A C 1
ATOM 645 O O . ILE A 1 81 ? 42.580 22.476 -52.644 1.00 50.31 81 ILE A O 1
ATOM 649 N N . MET A 1 82 ? 40.837 21.236 -53.288 1.00 50.72 82 MET A N 1
ATOM 650 C CA . MET A 1 82 ? 40.869 21.479 -54.728 1.00 50.72 82 MET A CA 1
ATOM 651 C C . MET A 1 82 ? 39.384 21.540 -55.087 1.00 50.72 82 MET A C 1
ATOM 653 O O . MET A 1 82 ? 38.632 20.659 -54.699 1.00 50.72 82 MET A O 1
ATOM 657 N N . GLU A 1 83 ? 38.826 22.587 -55.670 1.00 50.59 83 GLU A N 1
ATOM 658 C CA . GLU A 1 83 ? 39.199 23.337 -56.865 1.00 50.59 83 GLU A CA 1
ATOM 659 C C . GLU A 1 83 ? 38.567 24.745 -56.681 1.00 50.59 83 GLU A C 1
ATOM 661 O O . GLU A 1 83 ? 37.542 24.889 -56.024 1.00 50.59 83 GLU A O 1
ATOM 666 N N . GLY A 1 84 ? 39.150 25.872 -57.078 1.00 51.72 84 GLY A N 1
ATOM 667 C CA . GLY A 1 84 ? 39.699 26.130 -58.394 1.00 51.72 84 GLY A CA 1
ATOM 668 C C . GLY A 1 84 ? 38.593 26.605 -59.335 1.00 51.72 84 GLY A C 1
ATOM 669 O O . GLY A 1 84 ? 38.213 25.839 -60.198 1.00 51.72 84 GLY A O 1
ATOM 670 N N . GLU A 1 85 ? 38.134 27.858 -59.227 1.00 44.34 85 GLU A N 1
ATOM 671 C CA . GLU A 1 85 ? 37.575 28.568 -60.387 1.00 44.34 85 GLU A CA 1
ATOM 672 C C . GLU A 1 85 ? 38.027 30.034 -60.412 1.00 44.34 85 GLU A C 1
ATOM 674 O O . GLU A 1 85 ? 37.667 30.877 -59.591 1.00 44.34 85 GLU A O 1
ATOM 679 N N . ILE A 1 86 ? 38.889 30.275 -61.396 1.00 49.50 86 ILE A N 1
ATOM 680 C CA . ILE A 1 86 ? 39.152 31.532 -62.092 1.00 49.50 86 ILE A CA 1
ATOM 681 C C . ILE A 1 86 ? 37.820 32.182 -62.477 1.00 49.50 86 ILE A C 1
ATOM 683 O O . ILE A 1 86 ? 37.003 31.494 -63.071 1.00 49.50 86 ILE A O 1
ATOM 687 N N . TYR A 1 87 ? 37.652 33.495 -62.296 1.00 45.19 87 TYR A N 1
ATOM 688 C CA . TYR A 1 87 ? 36.865 34.303 -63.238 1.00 45.19 87 TYR A CA 1
ATOM 689 C C . TYR A 1 87 ? 37.417 35.744 -63.289 1.00 45.19 87 TYR A C 1
ATOM 691 O O . TYR A 1 87 ? 37.283 36.485 -62.319 1.00 45.19 87 TYR A O 1
ATOM 699 N N . ILE A 1 88 ? 38.063 36.037 -64.435 1.00 50.47 88 ILE A N 1
ATOM 700 C CA . ILE A 1 88 ? 38.361 37.322 -65.128 1.00 50.47 88 ILE A CA 1
ATOM 701 C C . ILE A 1 88 ? 38.809 38.554 -64.335 1.00 50.47 88 ILE A C 1
ATOM 703 O O . ILE A 1 88 ? 37.982 39.174 -63.637 1.00 50.47 88 ILE A O 1
#

Organism: Cyprinus carpio (NCBI:txid7962)

Radius of gyration: 30.11 Å; chains: 1; bounding box: 54×46×89 Å

Secondary structure (DSSP, 8-state):
--SHHHHHHHHHHHHHHHHHHHHHHHHHHT-EEEEEE-TTSS-EEEEEE-------------S-----S---PPP-S-----------

Sequence (88 aa):
MSGRSVRAETRSRAKDDIKKVMAAIERVRRWEKKWVTVGDTSLRIFKWVPVVDTKEPVSPAPQGLDYPTDDPQPPTLGQEIMEGEIYI

pLDDT: mean 71.78, std 19.48, range [43.44, 96.81]